Protein AF-A0A2V9ATS7-F1 (afdb_monomer)

Structure (mmCIF, N/CA/C/O backbone):
data_AF-A0A2V9ATS7-F1
#
_entry.id   AF-A0A2V9ATS7-F1
#
loop_
_atom_site.group_PDB
_atom_site.id
_atom_site.type_symbol
_atom_site.label_atom_id
_atom_site.label_alt_id
_atom_site.label_comp_id
_atom_site.label_asym_id
_atom_site.label_entity_id
_atom_site.label_seq_id
_atom_site.pdbx_PDB_ins_code
_atom_site.Cartn_x
_atom_site.Cartn_y
_atom_site.Cartn_z
_atom_site.occupancy
_atom_site.B_iso_or_equiv
_atom_site.auth_seq_id
_atom_site.auth_comp_id
_atom_site.auth_asym_id
_atom_site.auth_atom_id
_atom_site.pdbx_PDB_model_num
ATOM 1 N N . MET A 1 1 ? -33.333 -38.408 -27.031 1.00 39.78 1 MET A N 1
ATOM 2 C CA . MET A 1 1 ? -33.292 -37.746 -25.710 1.00 39.78 1 MET A CA 1
ATOM 3 C C . MET A 1 1 ? -31.943 -37.050 -25.606 1.00 39.78 1 MET A C 1
ATOM 5 O O . MET A 1 1 ? -30.939 -37.733 -25.467 1.00 39.78 1 MET A O 1
ATOM 9 N N . LEU A 1 2 ? -31.897 -35.735 -25.824 1.00 35.06 2 LEU A N 1
ATOM 10 C CA . LEU A 1 2 ? -30.667 -34.941 -25.775 1.00 35.06 2 LEU A CA 1
ATOM 11 C C . LEU A 1 2 ? -30.682 -34.182 -24.443 1.00 35.06 2 LEU A C 1
ATOM 13 O O . LEU A 1 2 ? -31.561 -33.350 -24.231 1.00 35.06 2 LEU A O 1
ATOM 17 N N . VAL A 1 3 ? -29.779 -34.517 -23.523 1.00 39.94 3 VAL A N 1
ATOM 18 C CA . VAL A 1 3 ? -29.650 -33.812 -22.241 1.00 39.94 3 VAL A CA 1
ATOM 19 C C . VAL A 1 3 ? -28.681 -32.653 -22.458 1.00 39.94 3 VAL A C 1
ATOM 21 O O . VAL A 1 3 ? -27.477 -32.865 -22.577 1.00 39.94 3 VAL A O 1
ATOM 24 N N . LEU A 1 4 ? -29.208 -31.429 -22.553 1.00 41.25 4 LEU A N 1
ATOM 25 C CA . LEU A 1 4 ? -28.400 -30.211 -22.483 1.00 41.25 4 LEU A CA 1
ATOM 26 C C . LEU A 1 4 ? -27.912 -30.035 -21.036 1.00 41.25 4 LEU A C 1
ATOM 28 O O . LEU A 1 4 ? -28.691 -29.682 -20.152 1.00 41.25 4 LEU A O 1
ATOM 32 N N . MET A 1 5 ? -26.621 -30.267 -20.795 1.00 44.81 5 MET A N 1
ATOM 33 C CA . MET A 1 5 ? -25.942 -29.794 -19.588 1.00 44.81 5 MET A CA 1
ATOM 34 C C . MET A 1 5 ? -25.751 -28.279 -19.701 1.00 44.81 5 MET A C 1
ATOM 36 O O . MET A 1 5 ? -24.901 -27.798 -20.448 1.00 44.81 5 MET A O 1
ATOM 40 N N . VAL A 1 6 ? -26.558 -27.522 -18.960 1.00 45.62 6 VAL A N 1
ATOM 41 C CA . VAL A 1 6 ? -26.349 -26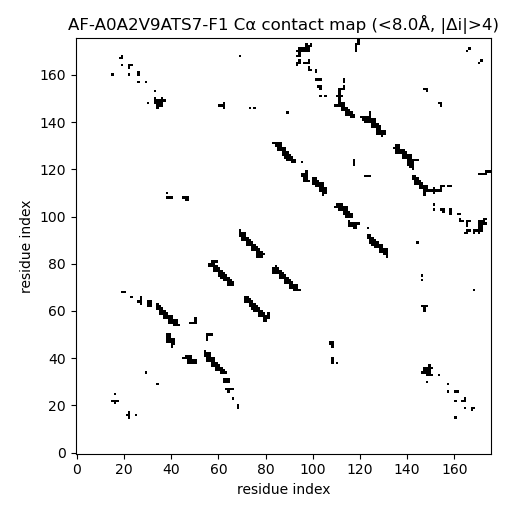.088 -18.751 1.00 45.62 6 VAL A CA 1
ATOM 42 C C . VAL A 1 6 ? -25.192 -25.931 -17.767 1.00 45.62 6 VAL A C 1
ATOM 44 O O . VAL A 1 6 ? -25.351 -26.140 -16.566 1.00 45.62 6 VAL A O 1
ATOM 47 N N . ILE A 1 7 ? -24.010 -25.595 -18.281 1.00 51.16 7 ILE A N 1
ATOM 48 C CA . ILE A 1 7 ? -22.869 -25.184 -17.461 1.00 51.16 7 ILE A CA 1
ATOM 49 C C . ILE A 1 7 ? -23.173 -23.766 -16.973 1.00 51.16 7 ILE A C 1
ATOM 51 O O . ILE A 1 7 ? -23.059 -22.797 -17.722 1.00 51.16 7 ILE A O 1
ATOM 55 N N . VAL A 1 8 ? -23.615 -23.650 -15.722 1.00 45.06 8 VAL A N 1
ATOM 56 C CA . VAL A 1 8 ? -23.740 -22.359 -15.044 1.00 45.06 8 VAL A CA 1
ATOM 57 C C . VAL A 1 8 ? -22.331 -21.916 -14.668 1.00 45.06 8 VAL A C 1
ATOM 59 O O . VAL A 1 8 ? -21.743 -22.408 -13.707 1.00 45.06 8 VAL A O 1
ATOM 62 N N . SER A 1 9 ? -21.771 -21.006 -15.457 1.00 44.47 9 SER A N 1
ATOM 63 C CA . SER A 1 9 ? -20.515 -20.330 -15.151 1.00 44.47 9 SER A CA 1
ATOM 64 C C . SER A 1 9 ? -20.721 -19.448 -13.921 1.00 44.47 9 SER A C 1
ATOM 66 O O . SER A 1 9 ? -21.182 -18.313 -14.030 1.00 44.47 9 SER A O 1
ATOM 68 N N . VAL A 1 10 ? -20.413 -19.968 -12.733 1.00 45.00 10 VAL A N 1
ATOM 69 C CA . VAL A 1 10 ? -20.364 -19.157 -11.515 1.00 45.00 10 VAL A CA 1
ATOM 70 C C . VAL A 1 10 ? -19.133 -18.266 -11.632 1.00 45.00 10 VAL A C 1
ATOM 72 O O . VAL A 1 10 ? -18.013 -18.677 -11.339 1.00 45.00 10 VAL A O 1
ATOM 75 N N . THR A 1 11 ? -19.320 -17.037 -12.109 1.00 46.41 11 THR A N 1
ATOM 76 C CA . THR A 1 11 ? -18.329 -15.981 -11.917 1.00 46.41 11 THR A CA 1
ATOM 77 C C . THR A 1 11 ? -18.195 -15.783 -10.415 1.00 46.41 11 THR A C 1
ATOM 79 O O . THR A 1 11 ? -19.096 -15.230 -9.783 1.00 46.41 11 THR A O 1
ATOM 82 N N . ALA A 1 12 ? -17.107 -16.290 -9.835 1.00 44.41 12 ALA A N 1
ATOM 83 C CA . ALA A 1 12 ? -16.746 -16.053 -8.449 1.00 44.41 12 ALA A CA 1
ATOM 84 C C . ALA A 1 12 ? -16.483 -14.551 -8.266 1.00 44.41 12 ALA A C 1
ATOM 86 O O . ALA A 1 12 ? -15.357 -14.068 -8.374 1.00 44.41 12 ALA A O 1
ATOM 87 N N . TYR A 1 13 ? -17.546 -13.790 -8.016 1.00 46.56 13 TYR A N 1
ATOM 88 C CA . TYR A 1 13 ? -17.429 -12.522 -7.325 1.00 46.56 13 TYR A CA 1
ATOM 89 C C . TYR A 1 13 ? -16.834 -12.869 -5.969 1.00 46.56 13 TYR A C 1
ATOM 91 O O . TYR A 1 13 ? -17.518 -13.456 -5.136 1.00 46.56 13 TYR A O 1
ATOM 99 N N . ALA A 1 14 ? -15.541 -12.592 -5.784 1.00 54.66 14 ALA A N 1
ATOM 100 C CA . ALA A 1 14 ? -14.900 -12.690 -4.484 1.00 54.66 14 ALA A CA 1
ATOM 101 C C . ALA A 1 14 ? -15.748 -11.874 -3.499 1.00 54.66 14 ALA A C 1
ATOM 103 O O . ALA A 1 14 ? -15.778 -10.642 -3.561 1.00 54.66 14 ALA A O 1
ATOM 104 N N . GLN A 1 15 ? -16.524 -12.585 -2.686 1.00 55.12 15 GLN A N 1
ATOM 105 C CA . GLN A 1 15 ? -17.441 -12.024 -1.711 1.00 55.12 15 GLN A CA 1
ATOM 106 C C . GLN A 1 15 ? -16.598 -11.182 -0.754 1.00 55.12 15 GLN A C 1
ATOM 108 O O . GLN A 1 15 ? -15.541 -11.635 -0.313 1.00 55.12 15 GLN A O 1
ATOM 113 N N . GLN A 1 16 ? -17.000 -9.932 -0.502 1.00 56.50 16 GLN A N 1
ATOM 114 C CA . GLN A 1 16 ? -16.257 -9.093 0.437 1.00 56.50 16 GLN A CA 1
ATOM 115 C C . GLN A 1 16 ? -16.176 -9.823 1.791 1.00 56.50 16 GLN A C 1
ATOM 117 O O . GLN A 1 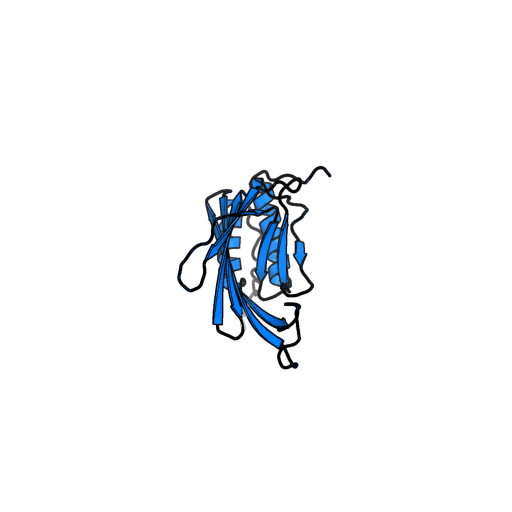16 ? -17.205 -10.321 2.255 1.00 56.50 16 GLN A O 1
ATOM 122 N N . PRO A 1 17 ? -14.980 -9.926 2.395 1.00 65.31 17 PRO A N 1
ATOM 123 C CA . PRO A 1 17 ? -14.780 -10.661 3.638 1.00 65.31 17 PRO A CA 1
ATOM 124 C C . PRO A 1 17 ? -15.656 -10.088 4.760 1.00 65.31 17 PRO A C 1
ATOM 126 O O . PRO A 1 17 ? -15.833 -8.874 4.852 1.00 65.31 17 PRO A O 1
ATOM 129 N N . ALA A 1 18 ? -16.249 -10.956 5.585 1.00 76.12 18 ALA A N 1
ATOM 130 C CA . ALA A 1 18 ? -17.242 -10.553 6.587 1.00 76.12 18 ALA A CA 1
ATOM 131 C C . ALA A 1 18 ? -16.612 -10.118 7.925 1.00 76.12 18 ALA A C 1
ATOM 133 O O . ALA A 1 18 ? -17.208 -9.318 8.645 1.00 76.12 18 ALA A O 1
ATOM 134 N N . GLY A 1 19 ? -15.410 -10.614 8.249 1.00 92.38 19 GLY A N 1
ATOM 135 C CA . GLY A 1 19 ? -14.682 -10.312 9.486 1.00 92.38 19 GLY A CA 1
ATOM 136 C C . GLY A 1 19 ? -13.289 -9.718 9.259 1.00 92.38 19 GLY A C 1
ATOM 137 O O . GLY A 1 19 ? -12.788 -9.668 8.134 1.00 92.38 19 GLY A O 1
ATOM 138 N N . LEU A 1 20 ? -12.654 -9.256 10.345 1.00 95.62 20 LEU A N 1
ATOM 139 C CA . LEU A 1 20 ? -11.311 -8.667 10.287 1.00 95.62 20 LEU A CA 1
ATOM 140 C C . LEU A 1 20 ? -10.292 -9.683 9.767 1.00 95.62 20 LEU A C 1
ATOM 142 O O . LEU A 1 20 ? -9.568 -9.377 8.831 1.00 95.62 20 LEU A O 1
ATOM 146 N N . GLU A 1 21 ? -10.273 -10.888 10.332 1.00 96.31 21 GLU A N 1
ATOM 147 C CA . GLU A 1 21 ? -9.330 -11.944 9.951 1.00 96.31 21 GLU A CA 1
ATOM 148 C C . GLU A 1 21 ? -9.434 -12.299 8.462 1.00 96.31 21 GLU A C 1
ATOM 150 O O . GLU A 1 21 ? -8.440 -12.201 7.746 1.00 96.31 21 GLU A O 1
ATOM 155 N N . ASP A 1 22 ? -10.646 -12.571 7.966 1.00 95.94 22 ASP A N 1
ATOM 156 C CA . ASP A 1 22 ? -10.887 -12.829 6.540 1.00 95.94 22 ASP A CA 1
ATOM 157 C C . ASP A 1 22 ? -10.422 -11.661 5.658 1.00 95.94 22 ASP A C 1
ATOM 159 O O . ASP A 1 22 ? -9.873 -11.866 4.574 1.00 95.94 22 ASP A O 1
ATOM 163 N N . THR A 1 23 ? -10.627 -10.420 6.120 1.00 96.81 23 THR A N 1
ATOM 164 C CA . THR A 1 23 ? -10.197 -9.217 5.394 1.00 96.81 23 THR A CA 1
ATOM 165 C C . THR A 1 23 ? -8.681 -9.143 5.306 1.00 96.81 23 THR A C 1
ATOM 167 O O . THR A 1 23 ? -8.147 -8.879 4.231 1.00 96.81 23 THR A O 1
ATOM 170 N N . LEU A 1 24 ? -7.979 -9.413 6.404 1.00 97.94 24 LEU A N 1
ATOM 171 C CA . LEU A 1 24 ? -6.521 -9.378 6.464 1.00 97.94 24 LEU A CA 1
ATOM 172 C C . LEU A 1 24 ? -5.883 -10.503 5.642 1.00 97.94 24 LEU A C 1
ATOM 174 O O . LEU A 1 24 ? -4.941 -10.245 4.894 1.00 97.94 24 LEU A O 1
ATOM 178 N N . VAL A 1 25 ? -6.434 -11.720 5.706 1.00 97.94 25 VAL A N 1
ATOM 179 C CA . VAL A 1 25 ? -6.000 -12.850 4.868 1.00 97.94 25 VAL A CA 1
ATOM 180 C C . VAL A 1 25 ? -6.207 -12.531 3.389 1.00 97.94 25 VAL A C 1
ATOM 182 O O . VAL A 1 25 ? -5.311 -12.752 2.572 1.00 97.94 25 VAL A O 1
ATOM 185 N N . TRP A 1 26 ? -7.363 -11.961 3.033 1.00 97.94 26 TRP A N 1
ATOM 186 C CA . TRP A 1 26 ? -7.611 -11.511 1.668 1.00 97.94 26 TRP A CA 1
ATOM 187 C C . TRP A 1 26 ? -6.605 -10.439 1.239 1.00 97.94 26 TRP A C 1
ATOM 189 O O . TRP A 1 26 ? -6.032 -10.559 0.163 1.00 97.94 26 TRP A O 1
ATOM 199 N N . MET A 1 27 ? -6.348 -9.426 2.074 1.00 98.19 27 MET A N 1
ATOM 200 C CA . MET A 1 27 ? -5.400 -8.346 1.773 1.00 98.19 27 MET A CA 1
ATOM 201 C C . MET A 1 27 ? -3.978 -8.874 1.558 1.00 98.19 27 MET A C 1
ATOM 203 O O . MET A 1 27 ? -3.328 -8.460 0.601 1.00 98.19 27 MET A O 1
ATOM 207 N N . HIS A 1 28 ? -3.517 -9.802 2.400 1.00 98.50 28 HIS A N 1
ATOM 208 C CA . HIS A 1 28 ? -2.213 -10.450 2.262 1.00 98.50 28 HIS A CA 1
ATOM 209 C C . HIS A 1 28 ? -2.067 -11.146 0.902 1.00 98.50 28 HIS A C 1
ATOM 211 O O . HIS A 1 28 ? -1.178 -10.802 0.122 1.00 98.50 28 HIS A O 1
ATOM 217 N N . ASN A 1 29 ? -2.986 -12.065 0.587 1.00 98.38 29 ASN A N 1
ATOM 218 C CA . ASN A 1 29 ? -2.958 -12.821 -0.669 1.00 98.38 29 ASN A CA 1
ATOM 219 C C . ASN A 1 29 ? -3.129 -11.900 -1.884 1.00 98.38 29 ASN A C 1
ATOM 221 O O . ASN A 1 29 ? -2.428 -12.024 -2.882 1.00 98.38 29 ASN A O 1
ATOM 225 N N . PHE A 1 30 ? -4.028 -10.920 -1.785 1.00 98.25 30 PHE A N 1
ATOM 226 C CA . PHE A 1 30 ? -4.292 -9.987 -2.871 1.00 98.25 30 PHE A CA 1
ATOM 227 C C . PHE A 1 30 ? -3.066 -9.133 -3.210 1.00 98.25 30 PHE A C 1
ATOM 229 O O . PHE A 1 30 ? -2.781 -8.923 -4.388 1.00 98.25 30 PHE A O 1
ATOM 236 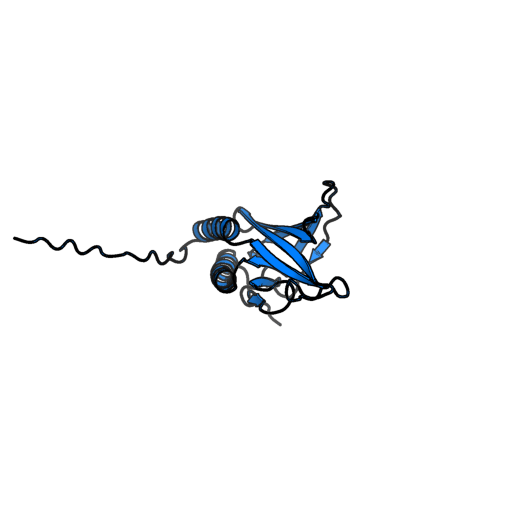N N . VAL A 1 31 ? -2.335 -8.649 -2.201 1.00 98.31 31 VAL A N 1
ATOM 237 C CA . VAL A 1 31 ? -1.088 -7.901 -2.417 1.00 98.31 31 VAL A CA 1
ATOM 238 C C . VAL A 1 31 ? 0.014 -8.823 -2.935 1.00 98.31 31 VAL A C 1
ATOM 240 O O . VAL A 1 31 ? 0.755 -8.405 -3.814 1.00 98.31 31 VAL A O 1
ATOM 243 N N . ALA A 1 32 ? 0.099 -10.074 -2.479 1.00 98.06 32 ALA A N 1
ATOM 244 C CA . ALA A 1 32 ? 1.063 -11.029 -3.029 1.00 98.06 32 ALA A CA 1
ATOM 245 C C . ALA A 1 32 ? 0.871 -11.248 -4.544 1.00 98.06 32 ALA A C 1
ATOM 247 O O . ALA A 1 32 ? 1.851 -11.295 -5.286 1.00 98.06 32 ALA A O 1
ATOM 248 N N . ASP A 1 33 ? -0.381 -11.305 -5.005 1.00 98.00 33 ASP A N 1
ATOM 249 C CA . ASP A 1 33 ? -0.709 -11.546 -6.414 1.00 98.00 33 ASP A CA 1
ATOM 250 C C . ASP A 1 33 ? -0.651 -10.283 -7.293 1.00 98.00 33 ASP A C 1
ATOM 252 O O . ASP A 1 33 ? -0.401 -10.377 -8.494 1.00 98.00 33 ASP A O 1
ATOM 256 N N . ASN A 1 34 ? -0.930 -9.101 -6.727 1.00 97.62 34 ASN A N 1
ATOM 257 C CA . ASN A 1 34 ? -1.178 -7.874 -7.506 1.00 97.62 34 ASN A CA 1
ATOM 258 C C . ASN A 1 34 ? -0.291 -6.684 -7.102 1.00 97.62 34 ASN A C 1
ATOM 260 O O . ASN A 1 34 ? -0.351 -5.629 -7.730 1.00 97.62 34 ASN A O 1
ATOM 264 N N . GLY A 1 35 ? 0.517 -6.816 -6.051 1.00 96.62 35 GLY A N 1
ATOM 265 C CA . GLY A 1 35 ? 1.343 -5.757 -5.471 1.00 96.62 35 GLY A CA 1
ATOM 266 C C . GLY A 1 35 ? 2.648 -5.524 -6.224 1.00 96.62 35 GLY A C 1
ATOM 267 O O . GLY A 1 35 ? 3.698 -5.417 -5.604 1.00 96.62 35 GLY A O 1
ATOM 268 N N . SER A 1 36 ? 2.633 -5.494 -7.556 1.00 95.06 36 SER A N 1
ATOM 269 C CA . SER A 1 36 ? 3.837 -5.207 -8.338 1.00 95.06 36 SER A CA 1
ATOM 270 C C . SER A 1 36 ? 3.524 -4.379 -9.568 1.00 95.06 36 SER A C 1
ATOM 272 O O . SER A 1 36 ? 2.596 -4.694 -10.301 1.00 95.06 36 SER A O 1
ATOM 274 N N . GLN A 1 37 ? 4.323 -3.349 -9.827 1.00 92.12 37 GLN A N 1
ATOM 275 C CA . GLN A 1 37 ? 4.160 -2.493 -11.000 1.00 92.12 37 GLN A CA 1
ATOM 276 C C . GLN A 1 37 ? 5.482 -2.247 -11.715 1.00 92.12 37 GLN A C 1
ATOM 278 O O . GLN A 1 37 ? 6.554 -2.268 -11.107 1.00 92.12 37 GLN A O 1
ATOM 283 N N . PHE A 1 38 ? 5.385 -1.954 -13.010 1.00 91.06 38 PHE A N 1
ATOM 284 C CA . PHE A 1 38 ? 6.507 -1.538 -13.837 1.00 91.06 38 PHE A CA 1
ATOM 285 C C . PHE A 1 38 ? 6.182 -0.189 -14.476 1.00 91.06 38 PHE A C 1
ATOM 287 O O . PHE A 1 38 ? 5.247 -0.084 -15.270 1.00 91.06 38 PHE A O 1
ATOM 294 N N . THR A 1 39 ? 6.938 0.843 -14.116 1.00 89.19 39 THR A N 1
ATOM 295 C CA . THR A 1 39 ? 6.713 2.225 -14.555 1.00 89.19 39 THR A CA 1
ATOM 296 C C . THR A 1 39 ? 7.992 2.814 -15.146 1.00 89.19 39 THR A C 1
ATOM 298 O O . THR A 1 39 ? 9.072 2.227 -15.062 1.00 89.19 39 THR A O 1
ATOM 301 N N . GLY A 1 40 ? 7.884 3.961 -15.817 1.00 90.31 40 GLY A N 1
ATOM 302 C CA . GLY A 1 40 ? 9.049 4.739 -16.232 1.00 90.31 40 GLY A CA 1
ATOM 303 C C . GLY A 1 40 ? 9.302 5.884 -15.261 1.00 90.31 40 GLY A C 1
ATOM 304 O O . GLY A 1 40 ? 8.368 6.605 -14.913 1.00 90.31 40 GLY A O 1
ATOM 305 N N . GLN A 1 41 ? 10.557 6.084 -14.862 1.00 89.88 41 GLN A N 1
ATOM 306 C CA . GLN A 1 41 ? 10.982 7.191 -14.007 1.00 89.88 41 GLN A CA 1
ATOM 307 C C . GLN A 1 41 ? 12.047 8.041 -14.708 1.00 89.88 41 GLN A C 1
ATOM 309 O O . GLN A 1 41 ? 13.048 7.530 -15.210 1.00 89.88 41 GLN A O 1
ATOM 314 N N . ARG A 1 42 ? 11.853 9.362 -14.726 1.00 88.69 42 ARG A N 1
ATOM 315 C CA . ARG A 1 42 ? 12.839 10.313 -15.238 1.00 88.69 42 ARG A CA 1
ATOM 316 C C . ARG A 1 42 ? 14.025 10.398 -14.291 1.00 88.69 42 ARG A C 1
ATOM 318 O O . ARG A 1 42 ? 13.854 10.564 -13.083 1.00 88.69 42 ARG A O 1
ATOM 325 N N . ASN A 1 43 ? 15.230 10.367 -14.845 1.00 83.12 43 ASN A N 1
ATOM 326 C CA . ASN A 1 43 ? 16.456 10.509 -14.059 1.00 83.12 43 ASN A CA 1
ATOM 327 C C . ASN A 1 43 ? 16.675 11.939 -13.512 1.00 83.12 43 ASN A C 1
ATOM 329 O O . ASN A 1 43 ? 17.408 12.107 -12.541 1.00 83.12 43 ASN A O 1
ATOM 333 N N . THR A 1 44 ? 16.031 12.960 -14.092 1.00 82.06 44 THR A N 1
ATOM 334 C CA . THR A 1 44 ? 16.236 14.375 -13.733 1.00 82.06 44 THR A CA 1
ATOM 335 C C . THR A 1 44 ? 15.477 14.818 -12.487 1.00 82.06 44 THR A C 1
ATOM 337 O O . THR A 1 44 ? 16.016 15.556 -11.669 1.00 82.06 44 THR A O 1
ATOM 340 N N . ASP A 1 45 ? 14.216 14.410 -12.355 1.00 81.56 45 ASP A N 1
ATOM 341 C CA . ASP A 1 45 ? 13.290 14.908 -11.328 1.00 81.56 45 ASP A CA 1
ATOM 342 C C . ASP A 1 45 ? 12.535 13.783 -10.609 1.00 81.56 45 ASP A C 1
ATOM 344 O O . ASP A 1 45 ? 11.666 14.056 -9.785 1.00 81.56 45 ASP A O 1
ATOM 348 N N . LYS A 1 46 ? 12.853 12.516 -10.918 1.00 83.06 46 LYS A N 1
ATOM 349 C CA . LYS A 1 46 ? 12.144 11.324 -10.426 1.00 83.06 46 LYS A CA 1
ATOM 350 C C . LYS A 1 46 ? 10.642 11.309 -10.762 1.00 83.06 46 LYS A C 1
ATOM 352 O O . LYS A 1 46 ? 9.907 10.497 -10.205 1.00 83.06 46 LYS A O 1
ATOM 357 N N . GLY A 1 47 ? 10.177 12.170 -11.671 1.00 83.06 47 GLY A N 1
ATOM 358 C CA . GLY A 1 47 ? 8.803 12.149 -12.171 1.00 83.06 47 GLY A CA 1
ATOM 359 C C . GLY A 1 47 ? 8.577 10.964 -13.106 1.00 83.06 47 GLY A C 1
ATOM 360 O O . GLY A 1 47 ? 9.539 10.380 -13.605 1.00 83.06 47 GLY A O 1
ATOM 361 N N . ALA A 1 48 ? 7.324 10.597 -13.382 1.00 85.06 48 ALA A N 1
ATOM 362 C CA . ALA A 1 48 ? 7.092 9.492 -14.309 1.00 85.06 48 ALA A CA 1
ATOM 363 C C . ALA A 1 48 ? 7.357 9.891 -15.765 1.00 85.06 48 ALA A C 1
ATOM 365 O O . ALA A 1 48 ? 7.317 11.063 -16.155 1.00 85.06 48 ALA A O 1
ATOM 366 N N . CYS A 1 49 ? 7.626 8.894 -16.592 1.00 87.56 49 CYS A N 1
ATOM 367 C CA . CYS A 1 49 ? 7.806 9.044 -18.026 1.00 87.56 49 CYS A CA 1
ATOM 368 C C . CYS A 1 49 ? 7.337 7.799 -18.759 1.00 87.56 49 CYS A C 1
ATOM 370 O O . CYS A 1 49 ? 7.229 6.708 -18.202 1.00 87.56 49 CYS A O 1
ATOM 372 N N . LYS A 1 50 ? 7.093 7.966 -20.057 1.00 89.12 50 LYS A N 1
ATOM 373 C CA . LYS A 1 50 ? 6.789 6.846 -20.933 1.00 89.12 50 LYS A CA 1
ATOM 374 C C . LYS A 1 50 ? 8.072 6.066 -21.216 1.00 89.12 50 LYS A C 1
ATOM 376 O O . LYS A 1 50 ? 9.029 6.614 -21.753 1.00 89.12 50 LYS A O 1
ATOM 381 N N . LEU A 1 51 ? 8.073 4.774 -20.905 1.00 87.12 51 LEU A N 1
ATOM 382 C CA . LEU A 1 51 ? 9.194 3.894 -21.232 1.00 87.12 51 LEU A CA 1
ATOM 383 C C . LEU A 1 51 ? 9.551 3.974 -22.724 1.00 87.12 51 LEU A C 1
ATOM 385 O O . LEU A 1 51 ? 8.673 4.037 -23.588 1.00 87.12 51 LEU A O 1
ATOM 389 N N . GLY A 1 52 ? 10.852 3.988 -23.013 1.00 86.94 52 GLY A N 1
AT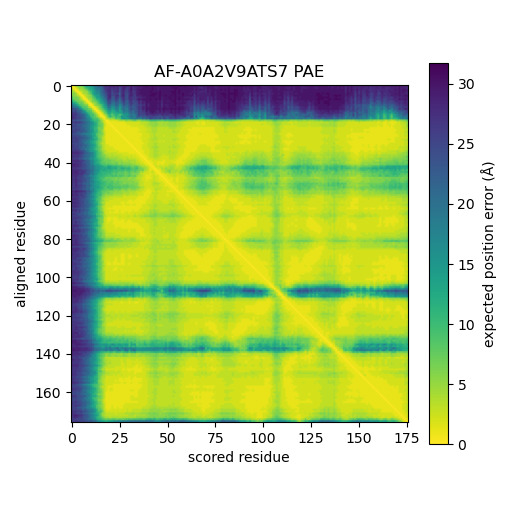OM 390 C CA . GLY A 1 52 ? 11.388 4.153 -24.366 1.00 86.94 52 GLY A CA 1
ATOM 391 C C . GLY A 1 52 ? 11.584 5.608 -24.814 1.00 86.94 52 GLY A C 1
ATOM 392 O O . GLY A 1 52 ? 12.136 5.823 -25.891 1.00 86.94 52 GLY A O 1
ATOM 393 N N . THR A 1 53 ? 11.187 6.613 -24.021 1.00 89.94 53 THR A N 1
ATOM 394 C CA . THR A 1 53 ? 11.569 8.015 -24.280 1.00 89.94 53 THR A CA 1
ATOM 395 C C . THR A 1 53 ? 12.952 8.339 -23.696 1.00 89.94 53 THR A C 1
ATOM 397 O O . THR A 1 53 ? 13.355 7.704 -22.718 1.00 89.94 53 THR A O 1
ATOM 400 N N . PRO A 1 54 ? 13.677 9.347 -24.223 1.00 91.38 54 PRO A N 1
ATOM 401 C CA . PRO A 1 54 ? 14.948 9.788 -23.645 1.00 91.38 54 PRO A CA 1
ATOM 402 C C . PRO A 1 54 ? 14.834 10.090 -22.145 1.00 91.38 54 PRO A C 1
ATOM 404 O O . PRO A 1 54 ? 13.806 10.595 -21.694 1.00 91.38 54 PRO A O 1
ATOM 407 N N . ASN A 1 55 ? 15.897 9.803 -21.386 1.00 88.94 55 ASN A N 1
ATOM 408 C CA . ASN A 1 55 ? 15.989 10.038 -19.936 1.00 88.94 55 ASN A CA 1
ATOM 409 C C . ASN A 1 55 ? 14.953 9.289 -19.075 1.00 88.94 55 ASN A C 1
ATOM 411 O O . ASN A 1 55 ? 14.764 9.644 -17.911 1.00 88.94 55 ASN A O 1
ATOM 415 N N . CYS A 1 56 ? 14.296 8.263 -19.628 1.00 90.94 56 CYS A N 1
ATOM 416 C CA . CYS A 1 56 ? 13.331 7.436 -18.916 1.00 90.94 56 CYS A CA 1
ATOM 417 C C . CYS A 1 56 ? 13.925 6.076 -18.548 1.00 90.94 56 CYS A C 1
ATOM 419 O O . CYS A 1 56 ? 14.194 5.252 -19.423 1.00 90.94 56 CYS A O 1
ATOM 421 N N . GLU A 1 57 ? 14.115 5.838 -17.255 1.00 91.56 57 GLU A N 1
ATOM 422 C CA . GLU A 1 57 ? 14.624 4.576 -16.727 1.00 91.56 57 GLU A CA 1
ATOM 423 C C . GLU A 1 57 ? 13.468 3.674 -16.278 1.00 91.56 57 GLU A C 1
ATOM 425 O O . GLU A 1 57 ? 12.477 4.171 -15.733 1.00 91.56 57 GLU A O 1
ATOM 430 N N . PRO A 1 58 ? 13.564 2.349 -16.482 1.00 92.44 58 PRO A N 1
ATOM 431 C CA . PRO A 1 58 ? 12.564 1.435 -15.963 1.00 92.44 58 PRO A CA 1
ATOM 432 C C . PRO A 1 58 ? 12.632 1.375 -14.440 1.00 92.44 58 PRO A C 1
ATOM 434 O O . PRO A 1 58 ? 13.706 1.200 -13.863 1.00 92.44 58 PRO A O 1
ATOM 437 N N . ARG A 1 59 ? 11.473 1.484 -13.798 1.00 92.69 59 ARG A N 1
ATOM 438 C CA . ARG A 1 59 ? 11.274 1.303 -12.365 1.00 92.69 59 ARG A CA 1
ATOM 439 C C . ARG A 1 59 ? 10.390 0.084 -12.147 1.00 92.69 59 ARG A C 1
ATOM 441 O O . ARG A 1 59 ? 9.340 -0.045 -12.771 1.00 92.69 59 ARG A O 1
ATOM 448 N N . HIS A 1 60 ? 10.814 -0.797 -11.255 1.00 93.88 60 HIS A N 1
ATOM 449 C CA . HIS A 1 60 ? 10.025 -1.934 -10.802 1.00 93.88 60 HIS A CA 1
ATOM 450 C C . HIS A 1 60 ? 9.803 -1.802 -9.303 1.00 93.88 60 HIS A C 1
ATOM 452 O O . HIS A 1 60 ? 10.758 -1.678 -8.539 1.00 93.88 60 HIS A O 1
ATOM 458 N N . ASP A 1 61 ? 8.540 -1.798 -8.899 1.00 94.06 61 ASP A N 1
ATOM 459 C CA . ASP A 1 61 ? 8.146 -1.753 -7.500 1.00 94.06 61 ASP A CA 1
ATOM 460 C C . ASP A 1 61 ? 7.433 -3.053 -7.131 1.00 94.06 61 ASP A C 1
ATOM 462 O O . ASP A 1 61 ? 6.619 -3.578 -7.901 1.00 94.06 61 ASP A O 1
ATOM 466 N N . VAL A 1 62 ? 7.719 -3.554 -5.932 1.00 96.38 62 VAL A N 1
ATOM 467 C CA . VAL A 1 62 ? 7.040 -4.712 -5.345 1.00 96.38 62 VAL A CA 1
ATOM 468 C C . VAL A 1 62 ? 6.635 -4.367 -3.923 1.00 96.38 62 VAL A C 1
ATOM 470 O O . VAL A 1 62 ? 7.469 -3.957 -3.116 1.00 96.38 62 VAL A O 1
ATOM 473 N N . THR A 1 63 ? 5.360 -4.544 -3.606 1.00 96.88 63 THR A N 1
ATOM 474 C CA . THR A 1 63 ? 4.800 -4.368 -2.275 1.00 96.88 63 THR A CA 1
ATOM 475 C C . THR A 1 63 ? 4.372 -5.708 -1.691 1.00 96.88 63 THR A C 1
ATOM 477 O O . THR A 1 63 ? 3.797 -6.545 -2.378 1.00 96.88 63 THR A O 1
ATOM 480 N N . THR A 1 64 ? 4.604 -5.893 -0.394 1.00 98.44 64 THR A N 1
ATOM 481 C CA . THR A 1 64 ? 3.982 -6.955 0.400 1.00 98.44 64 THR A CA 1
ATOM 482 C C . THR A 1 64 ? 3.187 -6.362 1.553 1.00 98.44 64 THR A C 1
ATOM 484 O O . THR A 1 64 ? 3.490 -5.269 2.037 1.00 98.44 64 THR A O 1
ATOM 487 N N . PHE A 1 65 ? 2.169 -7.094 1.998 1.00 98.56 65 PHE A N 1
ATOM 488 C CA . PHE A 1 65 ? 1.350 -6.744 3.151 1.00 98.56 65 PHE A CA 1
ATOM 489 C C . PHE A 1 65 ? 1.284 -7.938 4.098 1.00 98.56 65 PHE A C 1
ATOM 491 O O . PHE A 1 65 ? 0.929 -9.041 3.690 1.00 98.56 65 PHE A O 1
ATOM 498 N N . ASP A 1 66 ? 1.619 -7.711 5.360 1.00 98.44 66 ASP A N 1
ATOM 499 C CA . ASP A 1 66 ? 1.503 -8.693 6.433 1.00 98.44 66 ASP A CA 1
ATOM 500 C C . ASP A 1 66 ? 0.832 -8.031 7.639 1.00 98.44 66 ASP A C 1
ATOM 502 O O . ASP A 1 66 ? 0.982 -6.828 7.871 1.00 98.44 66 ASP A O 1
ATOM 506 N N . SER A 1 67 ? 0.075 -8.800 8.410 1.00 97.81 67 SER A N 1
ATOM 507 C CA . SER A 1 67 ? -0.636 -8.296 9.575 1.00 97.81 67 SER A CA 1
ATOM 508 C C . SER A 1 67 ? -0.889 -9.383 10.606 1.00 97.81 67 SER A C 1
ATOM 510 O O . SER A 1 67 ? -1.212 -10.517 10.265 1.00 97.81 67 SER A O 1
ATOM 512 N N . HIS A 1 68 ? -0.845 -8.991 11.875 1.00 95.94 68 HIS A N 1
ATOM 513 C CA . HIS A 1 68 ? -1.261 -9.817 12.998 1.00 95.94 68 HIS A CA 1
ATOM 514 C C . HIS A 1 68 ? -2.233 -9.016 13.867 1.00 95.94 68 HIS A C 1
ATOM 516 O O . HIS A 1 68 ? -1.845 -8.093 14.596 1.00 95.94 68 HIS A O 1
ATOM 522 N N . GLY A 1 69 ? -3.524 -9.335 13.749 1.00 96.69 69 GLY A N 1
ATOM 523 C CA . GLY A 1 69 ? -4.595 -8.487 14.268 1.00 96.69 69 GLY A CA 1
ATOM 524 C C . GLY A 1 69 ? -4.533 -7.088 13.645 1.00 96.69 69 GLY A C 1
ATOM 525 O O . GLY A 1 69 ? -4.395 -6.938 12.437 1.00 96.69 69 GLY A O 1
ATOM 526 N N . CYS A 1 70 ? -4.593 -6.045 14.471 1.00 98.31 70 CYS A N 1
ATOM 527 C CA . CYS A 1 70 ? -4.586 -4.658 13.995 1.00 98.31 70 CYS A CA 1
ATOM 528 C C . CYS A 1 70 ? -3.192 -4.053 13.787 1.00 98.31 70 CYS A C 1
ATOM 530 O O . CYS A 1 70 ? -3.091 -2.842 13.588 1.00 98.31 70 CYS A O 1
ATOM 532 N N . LEU A 1 71 ? -2.124 -4.846 13.880 1.00 98.56 71 LEU A N 1
ATOM 533 C CA . LEU A 1 71 ? -0.759 -4.414 13.583 1.00 98.56 71 LEU A CA 1
ATOM 534 C C . LEU A 1 71 ? -0.380 -4.912 12.194 1.00 98.56 71 LEU A C 1
ATOM 536 O O . LEU A 1 71 ? -0.521 -6.100 11.916 1.00 98.56 71 LEU A O 1
ATOM 540 N N . ALA A 1 72 ? 0.108 -4.013 11.347 1.00 98.50 72 ALA A N 1
ATOM 541 C CA . ALA A 1 72 ? 0.438 -4.314 9.964 1.00 98.50 72 ALA A CA 1
ATOM 542 C C . ALA A 1 72 ? 1.863 -3.876 9.619 1.00 98.50 72 ALA A C 1
ATOM 544 O O . ALA A 1 72 ? 2.410 -2.918 10.178 1.00 98.50 72 ALA A O 1
ATOM 545 N N . THR A 1 73 ? 2.456 -4.610 8.685 1.00 98.44 73 THR A N 1
ATOM 546 C CA . THR A 1 73 ? 3.731 -4.300 8.055 1.00 98.44 73 THR A CA 1
ATOM 547 C C . THR A 1 73 ? 3.543 -4.267 6.548 1.00 98.44 73 THR A C 1
ATOM 549 O O . THR A 1 73 ? 3.023 -5.212 5.958 1.00 98.44 73 THR A O 1
ATOM 552 N N . ILE A 1 74 ? 4.013 -3.194 5.924 1.00 98.31 74 ILE A N 1
ATOM 553 C CA . ILE A 1 74 ? 4.139 -3.101 4.472 1.00 98.31 74 ILE A CA 1
ATOM 554 C C . ILE A 1 74 ? 5.621 -3.067 4.150 1.00 98.31 74 ILE A C 1
ATOM 556 O O . ILE A 1 74 ? 6.359 -2.283 4.748 1.00 98.31 74 ILE A O 1
ATOM 560 N N . LYS A 1 75 ? 6.056 -3.891 3.201 1.00 97.50 75 LYS A N 1
ATOM 561 C CA . LYS A 1 75 ? 7.376 -3.736 2.585 1.00 97.50 75 LYS A CA 1
ATOM 562 C C . LYS A 1 75 ? 7.195 -3.274 1.160 1.00 97.50 75 LYS A C 1
ATOM 564 O O . LYS A 1 75 ? 6.346 -3.810 0.462 1.00 97.50 75 LYS A O 1
ATOM 569 N N . TRP A 1 76 ? 8.004 -2.321 0.738 1.00 95.75 76 TRP A N 1
ATOM 570 C CA . TRP A 1 76 ? 8.012 -1.804 -0.615 1.00 95.75 76 TRP A CA 1
ATOM 571 C C . TRP A 1 76 ? 9.443 -1.763 -1.137 1.00 95.75 76 TRP A C 1
ATOM 573 O O . TRP A 1 76 ? 10.247 -0.918 -0.743 1.00 95.75 76 TRP A O 1
ATOM 583 N N . SER A 1 77 ? 9.756 -2.729 -1.992 1.00 96.00 77 SER A N 1
ATOM 584 C CA . SER A 1 77 ? 11.047 -2.869 -2.653 1.00 96.00 77 SER A CA 1
ATOM 585 C C . SER A 1 77 ? 11.042 -2.117 -3.976 1.00 96.00 77 SER A C 1
ATOM 587 O O . SER A 1 77 ? 10.060 -2.168 -4.720 1.00 96.00 77 SER A O 1
ATOM 589 N N . VAL A 1 78 ? 12.148 -1.434 -4.261 1.00 93.62 78 VAL A N 1
ATOM 590 C CA . VAL A 1 78 ? 12.309 -0.584 -5.441 1.00 93.62 78 VAL A CA 1
ATOM 591 C C . VAL A 1 78 ? 13.534 -1.039 -6.218 1.00 93.62 78 VAL A C 1
ATOM 593 O O . VAL A 1 78 ? 14.634 -1.089 -5.674 1.00 93.62 78 VAL A O 1
ATOM 596 N N . ALA A 1 79 ? 13.365 -1.288 -7.511 1.00 94.75 79 ALA A N 1
ATOM 597 C CA . ALA A 1 79 ? 14.463 -1.444 -8.450 1.00 94.75 79 ALA A CA 1
ATOM 598 C C . ALA A 1 79 ? 14.395 -0.358 -9.531 1.00 94.75 79 ALA A C 1
ATOM 600 O O . ALA A 1 79 ? 13.339 -0.098 -10.108 1.00 94.75 79 ALA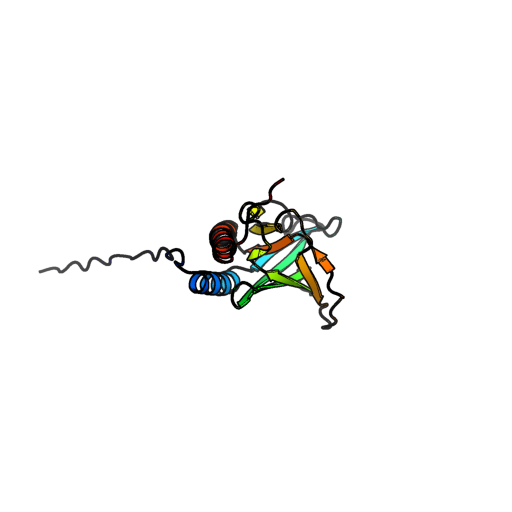 A O 1
ATOM 601 N N . LEU A 1 80 ? 15.534 0.268 -9.826 1.00 91.94 80 LEU A N 1
ATOM 602 C CA . LEU A 1 80 ? 15.690 1.268 -10.884 1.00 91.94 80 LEU A CA 1
ATOM 603 C C . LEU A 1 80 ? 16.714 0.775 -11.895 1.00 91.94 80 LEU A C 1
ATOM 605 O O . LEU A 1 80 ? 17.800 0.330 -11.528 1.00 91.94 80 LEU A O 1
ATOM 609 N N . ASN A 1 81 ? 16.360 0.837 -13.175 1.00 91.31 81 ASN A N 1
ATOM 610 C CA . ASN A 1 81 ? 17.168 0.321 -14.273 1.00 91.31 81 ASN A CA 1
ATOM 611 C C . ASN A 1 81 ? 17.688 -1.106 -13.999 1.00 91.31 81 ASN A C 1
ATOM 613 O O . ASN A 1 81 ? 18.875 -1.397 -14.152 1.00 91.31 81 ASN A O 1
ATOM 617 N N . TYR A 1 82 ? 16.786 -1.976 -13.525 1.00 88.75 82 TYR A N 1
ATOM 618 C CA . TYR A 1 82 ? 17.056 -3.373 -13.155 1.00 88.75 82 TYR A CA 1
ATOM 619 C C . TYR A 1 82 ? 18.067 -3.573 -12.013 1.00 88.75 82 TYR A C 1
ATOM 621 O O . TYR A 1 82 ? 18.571 -4.679 -11.821 1.00 88.75 82 TYR A O 1
ATOM 629 N N . LYS A 1 83 ? 18.368 -2.525 -11.242 1.00 94.31 83 LYS A N 1
ATOM 630 C CA . LYS A 1 83 ? 19.213 -2.596 -10.048 1.00 94.31 83 LYS A CA 1
ATOM 631 C C . LYS A 1 83 ? 18.369 -2.362 -8.808 1.00 94.31 83 LYS A C 1
ATOM 633 O O . LYS A 1 83 ? 17.628 -1.385 -8.753 1.00 94.31 83 LYS A O 1
ATOM 638 N N . ASP A 1 84 ? 18.510 -3.243 -7.823 1.00 94.94 84 ASP A N 1
ATOM 639 C CA . ASP A 1 84 ? 17.886 -3.062 -6.514 1.00 94.94 84 ASP A CA 1
ATOM 640 C C . ASP A 1 84 ? 18.398 -1.769 -5.864 1.00 94.94 84 ASP A C 1
ATOM 642 O O . ASP A 1 84 ? 19.604 -1.509 -5.821 1.00 94.94 84 ASP A O 1
ATOM 646 N N . VAL A 1 85 ? 17.463 -0.946 -5.401 1.00 94.00 85 VAL A N 1
ATOM 647 C CA . VAL A 1 85 ? 17.721 0.319 -4.705 1.00 94.00 85 VAL A CA 1
ATOM 648 C C . VAL A 1 85 ? 17.562 0.139 -3.203 1.00 94.00 85 VAL A C 1
ATOM 650 O O . VAL A 1 85 ? 18.222 0.840 -2.438 1.00 94.00 85 VAL A O 1
ATOM 653 N N . GLY A 1 86 ? 16.720 -0.801 -2.778 1.00 95.06 86 GLY A N 1
ATOM 654 C CA . GLY A 1 86 ? 16.407 -1.051 -1.382 1.00 95.06 86 GLY A CA 1
ATOM 655 C C . GLY A 1 86 ? 14.913 -1.204 -1.131 1.00 95.06 86 GLY A C 1
ATOM 656 O O . GLY A 1 86 ? 14.086 -1.271 -2.041 1.00 95.06 86 GLY A O 1
ATOM 657 N N . THR A 1 87 ? 14.568 -1.292 0.149 1.00 96.06 87 THR A N 1
ATOM 658 C CA . THR A 1 87 ? 13.209 -1.590 0.605 1.00 96.06 87 THR A CA 1
ATOM 659 C C . THR A 1 87 ? 12.782 -0.653 1.723 1.00 96.06 87 THR A C 1
ATOM 661 O O . THR A 1 87 ? 13.410 -0.610 2.782 1.00 96.06 87 THR A O 1
ATOM 664 N N . HIS A 1 88 ? 11.664 0.037 1.517 1.00 95.00 88 HIS A N 1
ATOM 665 C CA . HIS A 1 88 ? 10.931 0.731 2.568 1.00 95.00 88 HIS A CA 1
ATOM 666 C C . HIS A 1 88 ? 10.132 -0.292 3.379 1.00 95.00 88 HIS A C 1
ATOM 668 O O . HIS A 1 88 ? 9.498 -1.182 2.819 1.00 95.00 88 HIS A O 1
ATOM 674 N N . THR A 1 89 ? 10.162 -0.198 4.704 1.00 96.62 89 THR A N 1
ATOM 675 C CA . THR A 1 89 ? 9.328 -1.010 5.596 1.00 96.62 89 THR A CA 1
ATOM 676 C C . THR A 1 89 ? 8.519 -0.100 6.502 1.00 96.62 89 THR A C 1
ATOM 678 O O . THR A 1 89 ? 9.087 0.539 7.390 1.00 96.62 89 THR A O 1
ATOM 681 N N . TYR A 1 90 ? 7.203 -0.096 6.310 1.00 97.19 90 TYR A N 1
ATOM 682 C CA . TYR A 1 90 ? 6.241 0.610 7.147 1.00 97.19 90 TYR A CA 1
ATOM 683 C C . TYR A 1 90 ? 5.682 -0.332 8.205 1.00 97.19 90 TYR A C 1
ATOM 685 O O . TYR A 1 90 ? 5.242 -1.434 7.886 1.00 97.19 90 TYR A O 1
ATOM 693 N N . ARG A 1 91 ? 5.656 0.112 9.460 1.00 97.50 91 ARG A N 1
ATOM 694 C CA . ARG A 1 91 ? 4.997 -0.569 10.580 1.00 97.50 91 ARG A CA 1
ATOM 695 C C . ARG A 1 91 ? 4.021 0.382 11.246 1.00 97.50 91 ARG A C 1
ATOM 697 O O . ARG A 1 91 ? 4.381 1.514 11.562 1.00 97.50 91 ARG A O 1
ATOM 704 N N . PHE A 1 92 ? 2.792 -0.073 11.445 1.00 98.06 92 PHE A N 1
ATOM 705 C CA . PHE A 1 92 ? 1.701 0.768 11.930 1.00 98.06 92 PHE A CA 1
ATOM 706 C C . PHE A 1 92 ? 0.582 -0.083 12.532 1.00 98.06 92 PHE A C 1
ATOM 708 O O . PHE A 1 92 ? 0.542 -1.305 12.361 1.00 98.06 92 PHE A O 1
ATOM 715 N N . SER A 1 93 ? -0.347 0.573 13.226 1.00 98.50 93 SER A N 1
ATOM 716 C CA . SER A 1 93 ? -1.629 -0.034 13.560 1.00 98.50 93 SER A CA 1
ATOM 717 C C . SER A 1 93 ? -2.720 0.480 12.631 1.00 98.50 93 SER A C 1
ATOM 719 O O . SER A 1 93 ? -2.825 1.680 12.397 1.00 98.50 93 SER A O 1
ATOM 721 N N . LEU A 1 94 ? -3.582 -0.419 12.156 1.00 98.62 94 LEU A N 1
ATOM 722 C CA . LEU A 1 94 ? -4.757 -0.076 11.348 1.00 98.62 94 LEU A CA 1
ATOM 723 C C . LEU A 1 94 ? -5.696 0.904 12.062 1.00 98.62 94 LEU A C 1
ATOM 725 O O . LEU A 1 94 ? -6.358 1.700 11.409 1.00 98.62 94 LEU A O 1
ATOM 729 N N . LYS A 1 95 ? -5.727 0.877 13.398 1.00 98.19 95 LYS A N 1
ATOM 730 C CA . LYS A 1 95 ? -6.541 1.789 14.213 1.00 98.19 95 LYS A CA 1
ATOM 731 C C . LYS A 1 95 ? -6.059 3.246 14.171 1.00 98.19 95 LYS A C 1
ATOM 733 O O . LYS A 1 95 ? -6.826 4.141 14.501 1.00 98.19 95 LYS A O 1
ATOM 738 N N . ASP A 1 96 ? -4.787 3.466 13.834 1.00 98.44 96 ASP A N 1
ATOM 739 C CA . ASP A 1 96 ? -4.166 4.795 13.832 1.00 98.44 96 ASP A CA 1
ATOM 740 C C . ASP A 1 96 ? -4.357 5.499 12.472 1.00 98.44 96 ASP A C 1
ATOM 742 O O . ASP A 1 96 ? -3.883 6.619 12.276 1.00 98.44 96 ASP A O 1
ATOM 746 N N . LEU A 1 97 ? -5.023 4.835 11.519 1.00 98.44 97 LEU A N 1
ATOM 747 C CA . LEU A 1 97 ? -5.281 5.331 10.173 1.00 98.44 97 LEU A CA 1
ATOM 748 C C . LEU A 1 97 ? -6.679 5.938 10.039 1.00 98.44 97 LEU A C 1
ATOM 750 O O . LEU A 1 97 ? -7.648 5.460 10.635 1.00 98.44 97 LEU A O 1
ATOM 754 N N . ASP A 1 98 ? -6.784 6.955 9.185 1.00 98.19 98 ASP A N 1
ATOM 755 C CA . ASP A 1 98 ? -8.053 7.575 8.824 1.00 98.19 98 ASP A CA 1
ATOM 756 C C . ASP A 1 98 ? -8.748 6.769 7.704 1.00 98.19 98 ASP A C 1
ATOM 758 O O . ASP A 1 98 ? -8.268 6.736 6.569 1.00 98.19 98 ASP A O 1
ATOM 762 N N . PRO A 1 99 ? -9.915 6.146 7.954 1.00 97.50 99 PRO A N 1
ATOM 763 C CA . PRO A 1 99 ? -10.630 5.376 6.936 1.00 97.50 99 PRO A CA 1
ATOM 764 C C . PRO A 1 99 ? -11.167 6.226 5.770 1.00 97.50 99 PRO A C 1
ATOM 766 O O . PRO A 1 99 ? -11.554 5.673 4.738 1.00 97.50 99 PRO A O 1
ATOM 769 N N . ASN A 1 100 ? -11.254 7.550 5.914 1.00 97.19 100 ASN A N 1
ATOM 770 C CA . ASN A 1 100 ? -11.690 8.462 4.857 1.00 97.19 100 ASN A CA 1
ATOM 771 C C . ASN A 1 100 ? -10.537 8.990 3.998 1.00 97.19 100 ASN A C 1
ATOM 773 O O . ASN A 1 100 ? -10.808 9.492 2.910 1.00 97.19 100 ASN A O 1
ATOM 777 N N . SER A 1 101 ? -9.285 8.836 4.435 1.00 96.75 101 SER A N 1
ATOM 778 C CA . SER A 1 101 ? -8.111 9.236 3.650 1.00 96.75 101 SER A CA 1
ATOM 779 C C . SER A 1 101 ? -7.641 8.153 2.670 1.00 96.75 101 SER A C 1
ATOM 781 O O . SER A 1 101 ? -6.842 8.445 1.784 1.00 96.75 101 SER A O 1
ATOM 783 N N . VAL A 1 102 ? -8.145 6.914 2.793 1.00 96.94 102 VAL A N 1
ATOM 784 C CA . VAL A 1 102 ? -7.767 5.793 1.917 1.00 96.94 102 VAL A CA 1
ATOM 785 C C . VAL A 1 102 ? -8.168 6.094 0.472 1.00 96.94 102 VAL A C 1
ATOM 787 O O . VAL A 1 102 ? -9.353 6.087 0.124 1.00 96.94 102 VAL A O 1
ATOM 790 N N . ALA A 1 103 ? -7.178 6.308 -0.389 1.00 94.06 103 ALA A N 1
ATOM 791 C CA . ALA A 1 103 ? -7.390 6.693 -1.776 1.00 94.06 103 ALA A CA 1
ATOM 792 C C . ALA A 1 103 ? -6.413 5.985 -2.716 1.00 94.06 103 ALA A C 1
ATOM 794 O O . ALA A 1 103 ? -5.272 5.703 -2.361 1.00 94.06 103 ALA A O 1
ATOM 795 N N . SER A 1 104 ? -6.861 5.721 -3.945 1.00 91.25 104 SER A N 1
ATOM 796 C CA . SER A 1 104 ? -5.964 5.308 -5.023 1.00 91.25 104 SER A CA 1
ATOM 797 C C . SER A 1 104 ? -5.375 6.538 -5.712 1.00 91.25 104 SER A C 1
ATOM 799 O O . SER A 1 104 ? -6.136 7.406 -6.151 1.00 91.25 104 SER A O 1
ATOM 801 N N . VAL A 1 105 ? -4.059 6.581 -5.873 1.00 82.69 105 VAL A N 1
ATOM 802 C CA . VAL A 1 105 ? -3.346 7.611 -6.630 1.00 82.69 105 VAL A CA 1
ATOM 803 C C . VAL A 1 105 ? -3.398 7.271 -8.115 1.00 82.69 105 VAL A C 1
ATOM 805 O O . VAL A 1 105 ? -3.214 6.121 -8.520 1.00 82.69 105 VAL A O 1
ATOM 808 N N . LYS A 1 106 ? -3.697 8.283 -8.933 1.00 66.00 106 LYS A N 1
ATOM 809 C CA . LYS A 1 106 ? -3.750 8.152 -10.393 1.00 66.00 106 LYS A CA 1
ATOM 810 C C . LYS A 1 106 ? -2.526 8.733 -11.104 1.00 66.00 106 LYS A C 1
ATOM 812 O O . LYS A 1 106 ? -2.266 8.304 -12.218 1.00 66.00 106 LYS A O 1
ATOM 817 N N . ASP A 1 107 ? -1.763 9.619 -10.457 1.00 59.75 107 ASP A N 1
ATOM 818 C CA . ASP A 1 107 ? -0.693 10.387 -11.104 1.00 59.75 107 ASP A CA 1
ATOM 819 C C . ASP A 1 107 ? 0.677 10.201 -10.408 1.00 59.75 107 ASP A C 1
ATOM 821 O O . ASP A 1 107 ? 0.771 10.374 -9.196 1.00 59.75 107 ASP A O 1
ATOM 825 N N . ASN A 1 108 ? 1.713 9.884 -11.210 1.00 55.06 108 ASN A N 1
ATOM 826 C CA . ASN A 1 108 ? 3.185 9.992 -11.033 1.00 55.06 108 ASN A CA 1
ATOM 827 C C . ASN A 1 108 ? 3.866 9.745 -9.658 1.00 55.06 108 ASN A C 1
ATOM 829 O O . ASN A 1 108 ? 3.549 10.427 -8.689 1.00 55.06 108 ASN A O 1
ATOM 833 N N . PRO A 1 109 ? 5.011 9.014 -9.594 1.00 59.00 109 PRO A N 1
ATOM 834 C CA . PRO A 1 109 ? 5.404 7.789 -10.316 1.00 59.00 109 PRO A CA 1
ATOM 835 C C . PRO A 1 109 ? 4.730 6.525 -9.745 1.00 59.00 109 PRO A C 1
ATOM 837 O O . PRO A 1 109 ? 5.018 5.407 -10.166 1.00 59.00 109 PRO A O 1
ATOM 840 N N . PHE A 1 110 ? 3.825 6.710 -8.787 1.00 65.56 110 PHE A N 1
ATOM 841 C CA . PHE A 1 110 ? 3.058 5.668 -8.117 1.00 65.56 110 PHE A CA 1
ATOM 842 C C . PHE A 1 110 ? 1.691 5.500 -8.785 1.00 65.56 110 PHE A C 1
ATOM 844 O O . PHE A 1 110 ? 0.648 5.566 -8.131 1.00 65.56 110 PHE A O 1
ATOM 851 N N . GLU A 1 111 ? 1.690 5.354 -10.113 1.00 71.12 111 GLU A N 1
ATOM 852 C CA . GLU A 1 111 ? 0.469 5.002 -10.839 1.00 71.12 111 GLU A CA 1
ATOM 853 C C . GLU A 1 111 ? -0.146 3.762 -10.174 1.00 71.12 111 GLU A C 1
ATOM 855 O O . GLU A 1 111 ? 0.556 2.829 -9.817 1.00 71.12 111 GLU A O 1
ATOM 860 N N . ASN A 1 112 ? -1.455 3.753 -9.925 1.00 86.62 112 ASN A N 1
ATOM 861 C CA . ASN A 1 112 ? -2.126 2.639 -9.239 1.00 86.62 112 ASN A CA 1
ATOM 862 C C . ASN A 1 112 ? -1.689 2.400 -7.779 1.00 86.62 112 ASN A C 1
ATOM 864 O O . ASN A 1 112 ? -1.945 1.322 -7.241 1.00 86.62 112 ASN A O 1
ATOM 868 N N . ALA A 1 113 ? -1.075 3.370 -7.104 1.00 90.56 113 ALA A N 1
ATOM 869 C CA . ALA A 1 113 ? -0.822 3.238 -5.677 1.00 90.56 113 ALA A CA 1
ATOM 870 C C . ALA A 1 113 ? -2.075 3.455 -4.833 1.00 90.56 113 ALA A C 1
ATOM 872 O O . ALA A 1 113 ? -3.046 4.078 -5.258 1.00 90.56 113 ALA A O 1
ATOM 873 N N . VAL A 1 114 ? -2.034 2.951 -3.607 1.00 95.12 114 VAL A N 1
ATOM 874 C CA . VAL A 1 114 ? -2.970 3.265 -2.535 1.00 95.12 114 VAL A CA 1
ATOM 875 C C . VAL A 1 114 ? -2.208 4.014 -1.459 1.00 95.12 114 VAL A C 1
ATOM 877 O O . VAL A 1 114 ? -1.170 3.548 -0.994 1.00 95.12 114 VAL A O 1
ATOM 880 N N . VAL A 1 115 ? -2.745 5.163 -1.067 1.00 94.62 115 VAL A N 1
ATOM 881 C CA . VAL A 1 115 ? -2.225 5.995 0.016 1.00 94.62 115 VAL A CA 1
ATOM 882 C C . VAL A 1 115 ? -3.293 6.096 1.092 1.00 94.62 115 VAL A C 1
ATOM 884 O O . VAL A 1 115 ? -4.491 6.149 0.803 1.00 94.62 115 VAL A O 1
ATOM 887 N N . VAL A 1 116 ? -2.850 6.105 2.340 1.00 96.62 116 VAL A N 1
ATOM 888 C CA . VAL A 1 116 ? -3.693 6.393 3.497 1.00 96.62 116 VAL A CA 1
ATOM 889 C C . VAL A 1 116 ? -2.885 7.200 4.502 1.00 96.62 116 VAL A C 1
ATOM 891 O O . VAL A 1 116 ? -1.715 6.909 4.764 1.00 96.62 116 VAL A O 1
ATOM 894 N N . GLU A 1 117 ? -3.531 8.218 5.053 1.00 97.38 117 GLU A N 1
ATOM 895 C CA . GLU A 1 117 ? -3.000 9.071 6.108 1.00 97.38 117 GLU A CA 1
ATOM 896 C C . GLU A 1 117 ? -3.477 8.584 7.484 1.00 97.38 117 GLU A C 1
ATOM 898 O O . GLU A 1 117 ? -4.565 8.024 7.651 1.00 97.38 117 GLU A O 1
ATOM 903 N N . THR A 1 118 ? -2.660 8.838 8.495 1.00 97.94 118 THR A N 1
ATOM 904 C CA . THR A 1 118 ? -2.968 8.668 9.912 1.00 97.94 118 THR A CA 1
ATOM 905 C C . THR A 1 118 ? -4.056 9.635 10.350 1.00 97.94 118 THR A C 1
ATOM 907 O O . THR A 1 118 ? -4.091 10.777 9.886 1.00 97.94 118 THR A O 1
ATOM 910 N N . THR A 1 119 ? -4.883 9.223 11.307 1.00 97.69 119 THR A N 1
ATOM 911 C CA . THR A 1 119 ? -5.892 10.098 11.913 1.00 97.69 119 THR A CA 1
ATOM 912 C C . THR A 1 119 ? -5.243 11.377 12.451 1.00 97.69 119 THR A C 1
ATOM 914 O O . THR A 1 119 ? -4.252 11.323 13.181 1.00 97.69 119 THR A O 1
ATOM 917 N N . ASN A 1 120 ? -5.806 12.534 12.089 1.00 96.25 120 ASN A N 1
ATOM 918 C CA . ASN A 1 120 ? -5.337 13.869 12.487 1.00 96.25 120 ASN A CA 1
ATOM 919 C C . ASN A 1 120 ? -3.862 14.158 12.147 1.00 96.25 120 ASN A C 1
ATOM 921 O O . ASN A 1 120 ? -3.222 14.965 12.824 1.00 96.25 120 ASN A O 1
ATOM 925 N N . SER A 1 121 ? -3.307 13.494 11.127 1.00 95.25 121 SER A N 1
ATOM 926 C CA . SER A 1 121 ? -1.904 13.659 10.716 1.00 95.25 121 SER A CA 1
ATOM 927 C C . SER A 1 121 ? -0.897 13.375 11.843 1.00 95.25 121 SER A C 1
ATOM 929 O O . SER A 1 121 ? 0.199 13.945 11.881 1.00 95.25 121 SER A O 1
ATOM 931 N N . GLU A 1 122 ? -1.250 12.503 12.793 1.00 96.81 122 GLU A N 1
ATOM 932 C CA . GLU A 1 122 ? -0.331 12.083 13.846 1.00 96.81 122 GLU A CA 1
ATOM 933 C C . GLU A 1 122 ? 0.774 11.177 13.291 1.00 96.81 122 GLU A C 1
ATOM 935 O O . GLU A 1 122 ? 0.514 10.170 12.644 1.00 96.81 122 GLU A O 1
ATOM 940 N N . LYS A 1 123 ? 2.039 11.448 13.625 1.00 97.12 123 LYS A N 1
ATOM 941 C CA . LYS A 1 123 ? 3.172 10.617 13.183 1.00 97.12 123 LYS A CA 1
ATOM 942 C C . LYS A 1 123 ? 3.202 9.247 13.889 1.00 97.12 123 LYS A C 1
ATOM 944 O O . LYS A 1 123 ? 3.958 9.051 14.845 1.00 97.12 123 LYS A O 1
ATOM 949 N N . ARG A 1 124 ? 2.362 8.307 13.443 1.00 97.44 124 ARG A N 1
ATOM 950 C CA . ARG A 1 124 ? 2.149 6.964 14.030 1.00 97.44 124 ARG A CA 1
ATOM 951 C C . ARG A 1 124 ? 2.676 5.816 13.171 1.00 97.44 124 ARG A C 1
ATOM 953 O O . ARG A 1 124 ? 2.734 4.688 13.649 1.00 97.44 124 ARG A O 1
ATOM 960 N N . VAL A 1 125 ? 3.102 6.097 11.945 1.00 97.62 125 VAL A N 1
ATOM 961 C CA . VAL A 1 125 ? 3.728 5.114 11.057 1.00 97.62 125 VAL A CA 1
ATOM 962 C C . VAL A 1 125 ? 5.230 5.137 11.288 1.00 97.62 125 VAL A C 1
ATOM 964 O O . VAL A 1 125 ? 5.838 6.195 11.182 1.00 97.62 125 VAL A O 1
ATOM 967 N N . THR A 1 126 ? 5.848 3.995 11.571 1.00 97.12 126 THR A N 1
ATOM 968 C CA . THR A 1 126 ? 7.310 3.868 11.561 1.00 97.12 126 THR A CA 1
ATOM 969 C C . THR A 1 126 ? 7.764 3.380 10.193 1.00 97.12 126 THR A C 1
ATOM 971 O O . THR A 1 126 ? 7.425 2.267 9.802 1.00 97.12 126 THR A O 1
ATOM 974 N N . GLU A 1 127 ? 8.544 4.190 9.487 1.00 95.25 127 GLU A N 1
ATOM 975 C CA . GLU A 1 127 ? 9.204 3.827 8.234 1.00 95.25 127 GLU A CA 1
ATOM 976 C C . GLU A 1 127 ? 10.685 3.577 8.499 1.00 95.25 127 GLU A C 1
ATOM 978 O O . GLU A 1 127 ? 11.338 4.362 9.175 1.00 95.25 127 GLU A O 1
ATOM 983 N N . SER A 1 128 ? 11.224 2.499 7.945 1.00 95.25 128 SER A N 1
ATOM 984 C CA . SER A 1 128 ? 12.666 2.240 7.894 1.00 95.25 128 SER A CA 1
ATOM 985 C C . SER A 1 128 ? 13.059 1.901 6.465 1.00 95.25 128 SER A C 1
ATOM 987 O O . SER A 1 128 ? 12.250 1.331 5.732 1.00 95.25 128 SER A O 1
ATOM 989 N N . PHE A 1 129 ? 14.291 2.216 6.078 1.00 95.00 129 PHE A N 1
ATOM 990 C CA . PHE A 1 129 ? 14.821 1.880 4.762 1.00 95.00 129 PHE A CA 1
ATOM 991 C C . PHE A 1 129 ? 15.950 0.863 4.899 1.00 95.00 129 PHE A C 1
ATOM 993 O O . PHE A 1 129 ? 16.832 1.015 5.738 1.00 95.00 129 PHE A O 1
ATOM 1000 N N . THR A 1 130 ? 15.912 -0.206 4.109 1.00 96.31 130 THR A N 1
ATOM 1001 C CA . THR A 1 130 ? 16.976 -1.215 4.063 1.00 96.31 130 THR A CA 1
ATOM 1002 C C . THR A 1 130 ? 17.644 -1.168 2.702 1.00 96.31 130 THR A C 1
ATOM 1004 O O . THR A 1 130 ? 16.989 -1.378 1.683 1.00 96.31 130 THR A O 1
ATOM 1007 N N . LEU A 1 131 ? 18.948 -0.898 2.696 1.00 94.00 131 LEU A N 1
ATOM 1008 C CA . LEU A 1 131 ? 19.767 -0.898 1.487 1.00 94.00 131 LEU A CA 1
ATOM 1009 C C . LEU A 1 131 ? 19.939 -2.326 0.937 1.00 94.00 131 LEU A C 1
ATOM 1011 O O . LEU A 1 131 ? 19.869 -3.281 1.714 1.00 94.00 131 LEU A O 1
ATOM 1015 N N . PRO A 1 132 ? 20.295 -2.493 -0.352 1.00 91.88 132 PRO A N 1
ATOM 1016 C CA . PRO A 1 132 ? 20.582 -3.806 -0.942 1.00 91.88 132 PRO A CA 1
ATOM 1017 C C . PRO A 1 132 ? 21.696 -4.574 -0.211 1.00 91.88 132 PRO A C 1
ATOM 1019 O O . PRO A 1 132 ? 21.747 -5.799 -0.235 1.00 91.88 132 PRO A O 1
ATOM 1022 N N . SER A 1 133 ? 22.584 -3.861 0.492 1.00 90.69 133 SER A N 1
ATOM 1023 C CA . SER A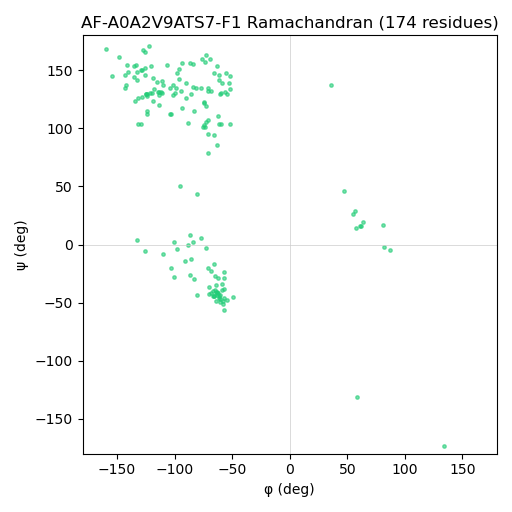 1 133 ? 23.625 -4.442 1.350 1.00 90.69 133 SER A CA 1
ATOM 1024 C C . SER A 1 133 ? 23.100 -5.050 2.660 1.00 90.69 133 SER A C 1
ATOM 1026 O O . SER A 1 133 ? 23.889 -5.575 3.443 1.00 90.69 133 SER A O 1
ATOM 1028 N N . GLY A 1 134 ? 21.797 -4.948 2.939 1.00 88.31 134 GLY A N 1
ATOM 1029 C CA . GLY A 1 134 ? 21.155 -5.414 4.170 1.00 88.31 134 GLY A CA 1
ATOM 1030 C C . GLY A 1 134 ? 21.278 -4.451 5.355 1.00 88.31 134 GLY A C 1
ATOM 1031 O O . GLY A 1 134 ? 20.732 -4.720 6.424 1.00 88.31 134 GLY A O 1
ATOM 1032 N N . LYS A 1 135 ? 21.968 -3.315 5.193 1.00 88.38 135 LYS A N 1
ATOM 1033 C CA . LYS A 1 135 ? 22.054 -2.284 6.233 1.00 88.38 135 LYS A CA 1
ATOM 1034 C C . LYS A 1 135 ? 20.717 -1.544 6.339 1.00 88.38 135 LYS A C 1
ATOM 1036 O O . LYS A 1 135 ? 20.288 -0.912 5.374 1.00 88.38 135 LYS A O 1
ATOM 1041 N N . ALA A 1 136 ? 20.093 -1.608 7.512 1.00 85.06 136 ALA A N 1
ATOM 1042 C CA . ALA A 1 136 ? 18.908 -0.822 7.833 1.00 85.06 136 ALA A CA 1
ATOM 1043 C C . ALA A 1 136 ? 19.302 0.580 8.321 1.00 85.06 136 ALA A C 1
ATOM 1045 O O . ALA A 1 136 ? 20.214 0.735 9.137 1.00 85.06 136 ALA A O 1
ATOM 1046 N N . GLU A 1 137 ? 18.609 1.589 7.815 1.00 86.06 137 GLU A N 1
ATOM 1047 C CA . GLU A 1 137 ? 18.645 2.962 8.306 1.00 86.06 137 GLU A CA 1
ATOM 1048 C C . GLU A 1 137 ? 17.635 3.147 9.448 1.00 86.06 137 GLU A C 1
ATOM 1050 O O . GLU A 1 137 ? 16.673 2.383 9.584 1.00 86.06 137 GLU A O 1
ATOM 1055 N N . GLU A 1 138 ? 17.884 4.141 10.305 1.00 77.19 138 GLU A N 1
ATOM 1056 C CA . GLU A 1 138 ? 17.065 4.401 11.490 1.00 77.19 138 GLU A CA 1
ATOM 1057 C C . GLU A 1 138 ? 15.612 4.732 11.114 1.00 77.19 138 GLU A C 1
ATOM 1059 O O . GLU A 1 138 ? 15.338 5.391 10.110 1.00 77.19 138 GLU A O 1
ATOM 1064 N N . GLY A 1 139 ? 14.670 4.237 11.921 1.00 81.81 139 GLY A N 1
ATOM 1065 C CA . GLY A 1 139 ? 13.249 4.378 11.641 1.00 81.81 139 GLY A CA 1
ATOM 1066 C C . GLY A 1 139 ? 12.738 5.793 11.914 1.00 81.81 139 GLY A C 1
ATOM 1067 O O . GLY A 1 139 ? 12.785 6.258 13.052 1.00 81.81 139 GLY A O 1
ATOM 1068 N N . ASN A 1 140 ? 12.174 6.448 10.904 1.00 89.81 140 ASN A N 1
ATOM 1069 C CA . ASN A 1 140 ? 11.498 7.735 11.046 1.00 89.81 140 ASN A CA 1
ATOM 1070 C C . ASN A 1 140 ? 9.994 7.541 11.265 1.00 89.81 140 ASN A C 1
ATOM 1072 O O . ASN A 1 140 ? 9.415 6.512 10.911 1.00 89.81 140 ASN A O 1
ATOM 1076 N N . LYS A 1 141 ? 9.341 8.535 11.879 1.00 95.12 141 LYS A N 1
ATOM 1077 C CA . LYS A 1 141 ? 7.883 8.535 12.049 1.00 95.12 141 LYS A CA 1
ATOM 1078 C C . LYS A 1 141 ? 7.194 9.408 11.002 1.00 95.12 141 LYS A C 1
ATOM 1080 O O . LYS A 1 141 ? 7.534 10.583 10.857 1.00 95.12 141 LYS A O 1
ATOM 1085 N N . HIS A 1 142 ? 6.182 8.848 10.348 1.00 94.19 142 HIS A N 1
ATOM 1086 C CA . HIS A 1 142 ? 5.439 9.435 9.233 1.00 94.19 142 HIS A CA 1
ATOM 1087 C C . HIS A 1 142 ? 3.935 9.449 9.510 1.00 94.19 142 HIS A C 1
ATOM 1089 O O . HIS A 1 142 ? 3.446 8.790 10.432 1.00 94.19 142 HIS A O 1
ATOM 1095 N N . THR A 1 143 ? 3.215 10.223 8.701 1.00 96.31 143 THR A N 1
ATOM 1096 C CA . THR A 1 143 ? 1.751 10.341 8.738 1.00 96.31 143 THR A CA 1
ATOM 1097 C C . THR A 1 143 ? 1.070 9.467 7.697 1.00 96.31 143 THR A C 1
ATOM 1099 O O . THR A 1 143 ? -0.146 9.425 7.664 1.00 96.31 143 THR A O 1
ATOM 1102 N N . ARG A 1 144 ? 1.815 8.767 6.838 1.00 94.31 144 ARG A N 1
ATOM 1103 C CA . ARG A 1 144 ? 1.234 8.056 5.698 1.00 94.31 144 ARG A CA 1
ATOM 1104 C C . ARG A 1 144 ? 1.893 6.716 5.446 1.00 94.31 144 ARG A C 1
ATOM 1106 O O . ARG A 1 144 ? 3.067 6.535 5.771 1.00 94.31 144 ARG A O 1
ATOM 1113 N N . VAL A 1 145 ? 1.137 5.811 4.835 1.00 94.44 145 VAL A N 1
ATOM 1114 C CA . VAL A 1 145 ? 1.656 4.584 4.219 1.00 94.44 145 VAL A CA 1
ATOM 1115 C C . VAL A 1 145 ? 1.213 4.501 2.769 1.00 94.44 145 VAL A C 1
ATOM 1117 O O . VAL A 1 145 ? 0.156 5.015 2.396 1.00 94.44 145 VAL A O 1
ATOM 1120 N N . GLU A 1 146 ? 2.032 3.830 1.969 1.00 92.12 146 GLU A N 1
ATOM 1121 C CA . GLU A 1 146 ? 1.847 3.701 0.529 1.00 92.12 146 GLU A CA 1
ATOM 1122 C C . GLU A 1 146 ? 2.032 2.236 0.119 1.00 92.12 146 GLU A C 1
ATOM 1124 O O . GLU A 1 146 ? 2.885 1.527 0.658 1.00 92.12 146 GLU A O 1
ATOM 1129 N N . LEU A 1 147 ? 1.209 1.778 -0.822 1.00 94.19 147 LEU A N 1
ATOM 1130 C CA . LEU A 1 147 ? 1.325 0.473 -1.472 1.00 94.19 147 LEU A CA 1
ATOM 1131 C C . LEU A 1 147 ? 1.123 0.657 -2.967 1.00 94.19 147 LEU A C 1
ATOM 1133 O O . LEU A 1 147 ? 0.271 1.447 -3.365 1.00 94.19 147 LEU A O 1
ATOM 1137 N N . VAL A 1 148 ? 1.831 -0.106 -3.791 1.00 93.62 148 VAL A N 1
ATOM 1138 C CA . VAL A 1 148 ? 1.656 -0.072 -5.248 1.00 93.62 148 VAL A CA 1
ATOM 1139 C C . VAL A 1 148 ? 0.930 -1.316 -5.754 1.00 93.62 148 VAL A C 1
ATOM 1141 O O . VAL A 1 148 ? 0.992 -2.375 -5.131 1.00 93.62 148 VAL A O 1
ATOM 1144 N N . PHE A 1 149 ? 0.253 -1.190 -6.896 1.00 94.62 149 PHE A N 1
ATOM 1145 C CA . PHE A 1 149 ? -0.450 -2.293 -7.553 1.00 94.62 149 PHE A CA 1
ATOM 1146 C C . PHE A 1 149 ? -0.183 -2.297 -9.056 1.00 94.62 149 PHE A C 1
ATOM 1148 O O . PHE A 1 149 ? 0.052 -1.257 -9.662 1.00 94.62 149 PHE A O 1
ATOM 1155 N N . ASP A 1 150 ? -0.286 -3.468 -9.673 1.00 93.38 150 ASP A N 1
ATOM 1156 C CA . ASP A 1 150 ? -0.127 -3.666 -11.117 1.00 93.38 150 ASP A CA 1
ATOM 1157 C C . ASP A 1 150 ? -1.129 -2.854 -11.956 1.00 93.38 150 ASP A C 1
ATOM 1159 O O . ASP A 1 150 ? -0.824 -2.426 -13.071 1.00 93.38 150 ASP A O 1
ATOM 1163 N N . LYS A 1 151 ? -2.348 -2.666 -11.435 1.00 92.00 151 LYS 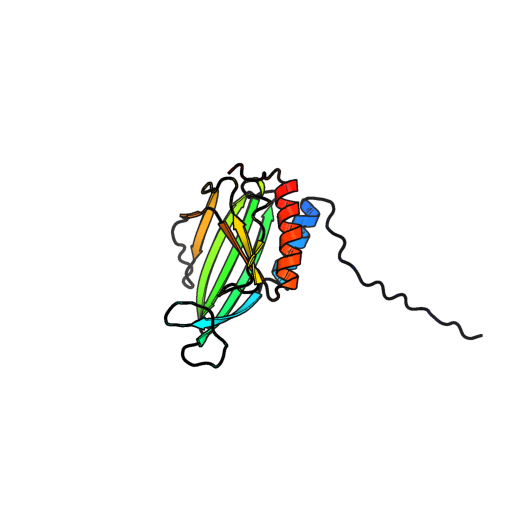A N 1
ATOM 1164 C CA . LYS A 1 151 ? -3.484 -2.053 -12.133 1.00 92.00 151 LYS A CA 1
ATOM 1165 C C . LYS A 1 151 ? -4.325 -1.200 -11.198 1.00 92.00 151 LYS A C 1
ATOM 1167 O O . LYS A 1 151 ? -4.607 -1.570 -10.057 1.00 92.00 151 LYS A O 1
ATOM 1172 N N . GLY A 1 152 ? -4.873 -0.111 -11.733 1.00 90.88 152 GLY A N 1
ATOM 1173 C CA . GLY A 1 152 ? -5.728 0.799 -10.969 1.00 90.88 152 GLY A CA 1
ATOM 1174 C C . GLY A 1 152 ? -7.005 0.139 -10.446 1.00 90.88 152 GLY A C 1
ATOM 1175 O O . GLY A 1 152 ? -7.530 0.535 -9.409 1.00 90.88 152 GLY A O 1
ATOM 1176 N N . ASP A 1 153 ? -7.518 -0.881 -11.133 1.00 93.56 153 ASP A N 1
ATOM 1177 C CA . ASP A 1 153 ? -8.671 -1.669 -10.683 1.00 93.56 153 ASP A CA 1
ATOM 1178 C C . ASP A 1 153 ? -8.350 -2.451 -9.406 1.00 93.56 153 ASP A C 1
ATOM 1180 O O . ASP A 1 153 ? -9.172 -2.499 -8.487 1.00 93.56 153 ASP A O 1
ATOM 1184 N N . ASN A 1 154 ? -7.137 -2.999 -9.317 1.00 95.50 154 ASN A N 1
ATOM 1185 C CA . ASN A 1 15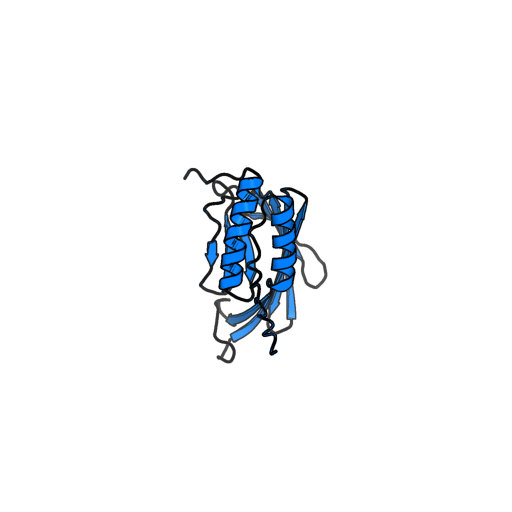4 ? -6.664 -3.716 -8.141 1.00 95.50 154 ASN A CA 1
ATOM 1186 C C . ASN A 1 154 ? -6.431 -2.764 -6.967 1.00 95.50 154 ASN A C 1
ATOM 1188 O O . ASN A 1 154 ? -6.929 -3.029 -5.872 1.00 95.50 154 ASN A O 1
ATOM 1192 N N . ALA A 1 155 ? -5.837 -1.595 -7.221 1.00 94.94 155 ALA A N 1
ATOM 1193 C CA . ALA A 1 155 ? -5.733 -0.523 -6.233 1.00 94.94 155 ALA A CA 1
ATOM 1194 C C . ALA A 1 155 ? -7.111 -0.143 -5.657 1.00 94.94 155 ALA A C 1
ATOM 1196 O O . ALA A 1 155 ? -7.305 -0.110 -4.443 1.00 94.94 155 ALA A O 1
ATOM 1197 N N . ARG A 1 156 ? -8.124 0.059 -6.516 1.00 94.62 156 ARG A N 1
ATOM 1198 C CA . ARG A 1 156 ? -9.494 0.398 -6.079 1.00 94.62 156 ARG A CA 1
ATOM 1199 C C . ARG A 1 156 ? -10.166 -0.712 -5.272 1.00 94.62 156 ARG A C 1
ATOM 1201 O O . ARG A 1 156 ? -10.949 -0.412 -4.371 1.00 94.62 156 ARG A O 1
ATOM 1208 N N . ARG A 1 157 ? -9.904 -1.984 -5.587 1.00 95.88 157 ARG A N 1
ATOM 1209 C CA . ARG A 1 157 ? -10.391 -3.118 -4.782 1.00 95.88 157 ARG A CA 1
ATOM 1210 C C . ARG A 1 157 ? -9.723 -3.130 -3.411 1.00 95.88 157 ARG A C 1
ATOM 1212 O O . ARG A 1 157 ? -10.424 -3.267 -2.411 1.00 95.88 157 ARG A O 1
ATOM 1219 N N . PHE A 1 158 ? -8.411 -2.909 -3.367 1.00 97.19 158 PHE A N 1
ATOM 1220 C CA . PHE A 1 158 ? -7.668 -2.849 -2.116 1.00 97.19 158 PHE A CA 1
ATOM 1221 C C . PHE A 1 158 ? -8.111 -1.680 -1.231 1.00 97.19 158 PHE A C 1
ATOM 1223 O O . PHE A 1 158 ? -8.325 -1.895 -0.047 1.00 97.19 158 PHE A O 1
ATOM 1230 N N . VAL A 1 159 ? -8.371 -0.487 -1.787 1.00 96.94 159 VAL A N 1
ATOM 1231 C CA . VAL A 1 159 ? -8.923 0.670 -1.041 1.00 96.94 159 VAL A CA 1
ATOM 1232 C C . VAL A 1 159 ? -10.155 0.281 -0.221 1.00 96.94 159 VAL A C 1
ATOM 1234 O O . VAL A 1 159 ? -10.258 0.638 0.952 1.00 96.94 159 VAL A O 1
ATOM 1237 N N . LYS A 1 160 ? -11.086 -0.481 -0.812 1.00 96.81 160 LYS A N 1
ATOM 1238 C CA . LYS A 1 160 ? -12.310 -0.913 -0.120 1.00 96.81 160 LYS A CA 1
ATOM 1239 C C . LYS A 1 160 ? -11.998 -1.834 1.060 1.00 96.81 160 LYS A C 1
ATOM 1241 O O . LYS A 1 160 ? -12.509 -1.602 2.153 1.00 96.81 160 LYS A O 1
ATOM 1246 N N . ALA A 1 161 ? -11.157 -2.845 0.845 1.00 97.25 161 ALA A N 1
ATOM 1247 C CA . ALA A 1 161 ? -10.769 -3.789 1.891 1.00 97.25 161 ALA A CA 1
ATOM 1248 C C . ALA A 1 161 ? -9.943 -3.117 2.995 1.00 97.25 161 ALA A C 1
ATOM 1250 O O . ALA A 1 161 ? -10.178 -3.351 4.175 1.00 97.25 161 ALA A O 1
ATOM 1251 N N . PHE A 1 162 ? -9.029 -2.220 2.624 1.00 97.88 162 PHE A N 1
ATOM 1252 C CA . PHE A 1 162 ? -8.182 -1.505 3.566 1.00 97.88 162 PHE A CA 1
ATO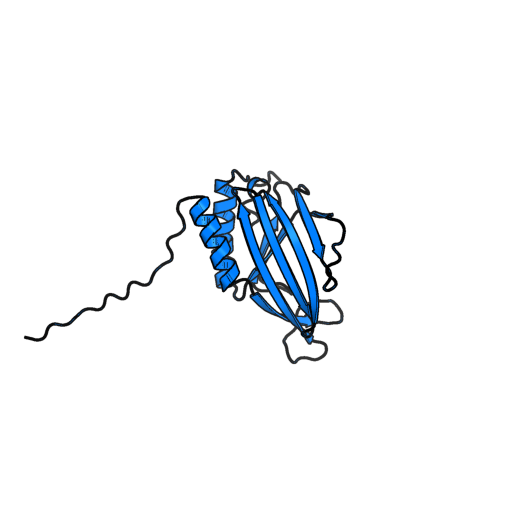M 1253 C C . PHE A 1 162 ? -9.014 -0.569 4.449 1.00 97.88 162 PHE A C 1
ATOM 1255 O O . PHE A 1 162 ? -8.880 -0.597 5.671 1.00 97.88 162 PHE A O 1
ATOM 1262 N N . LYS A 1 163 ? -9.965 0.172 3.858 1.00 97.75 163 LYS A N 1
ATOM 1263 C CA . LYS A 1 163 ? -10.945 0.970 4.607 1.00 97.75 163 LYS A CA 1
ATOM 1264 C C . LYS A 1 163 ? -11.748 0.112 5.586 1.00 97.75 163 LYS A C 1
ATOM 1266 O O . LYS A 1 163 ? -11.895 0.489 6.747 1.00 97.75 163 LYS A O 1
ATOM 1271 N N . GLN A 1 164 ? -12.234 -1.041 5.133 1.00 96.88 164 GLN A N 1
ATOM 1272 C CA . GLN A 1 164 ? -12.971 -1.975 5.978 1.00 96.88 164 GLN A CA 1
ATOM 1273 C C . GLN A 1 164 ? -12.111 -2.486 7.147 1.00 96.88 164 GLN A C 1
ATOM 1275 O O . GLN A 1 164 ? -12.568 -2.461 8.287 1.00 96.88 164 GLN A O 1
ATOM 1280 N N . ALA A 1 165 ? -10.861 -2.885 6.902 1.00 98.19 165 ALA A N 1
ATOM 1281 C CA . ALA A 1 165 ? -9.945 -3.355 7.943 1.00 98.19 165 ALA A CA 1
ATOM 1282 C C . ALA A 1 165 ? -9.640 -2.268 8.988 1.00 98.19 165 ALA A C 1
ATOM 1284 O O . ALA A 1 165 ? -9.668 -2.543 10.187 1.00 98.19 165 ALA A O 1
ATOM 1285 N N . ILE A 1 166 ? -9.423 -1.021 8.552 1.00 98.50 166 ILE A N 1
ATOM 1286 C CA . ILE A 1 166 ? -9.247 0.140 9.440 1.00 98.50 166 ILE A CA 1
ATOM 1287 C C . ILE A 1 166 ? -10.467 0.305 10.353 1.00 98.50 166 ILE A C 1
ATOM 1289 O O . ILE A 1 166 ? -10.322 0.400 11.571 1.00 98.50 166 ILE A O 1
ATOM 1293 N N . GLN A 1 167 ? -11.675 0.275 9.784 1.00 97.81 167 GLN A N 1
ATOM 1294 C CA . GLN A 1 167 ? -12.921 0.410 10.544 1.00 97.81 167 GLN A CA 1
ATOM 1295 C C . GLN A 1 167 ? -13.126 -0.740 11.537 1.00 97.81 167 GLN A C 1
ATOM 1297 O O . GLN A 1 167 ? -13.469 -0.496 12.693 1.00 97.81 167 GLN A O 1
ATOM 1302 N N . LEU A 1 168 ? -12.864 -1.983 11.123 1.00 97.44 168 LEU A N 1
ATOM 1303 C CA . LEU A 1 168 ? -12.953 -3.164 11.989 1.00 97.44 168 LEU A CA 1
ATOM 1304 C C . LEU A 1 168 ? -11.921 -3.138 13.129 1.00 97.44 168 LEU A C 1
ATOM 1306 O O . LEU A 1 168 ? -12.179 -3.678 14.200 1.00 97.44 168 LEU A O 1
ATOM 1310 N N . CYS A 1 169 ? -10.789 -2.462 12.931 1.00 98.19 169 CYS A N 1
ATOM 1311 C CA . CYS A 1 169 ? -9.786 -2.205 13.963 1.00 98.19 169 CYS A CA 1
ATOM 1312 C C . CYS A 1 169 ? -10.084 -0.985 14.852 1.00 98.19 169 CYS A C 1
ATOM 1314 O O . CYS A 1 169 ? -9.287 -0.664 15.735 1.00 98.19 169 CYS A O 1
ATOM 1316 N N . GLY A 1 170 ? -11.215 -0.304 14.642 1.00 97.69 170 GLY A N 1
ATOM 1317 C CA . GLY A 1 170 ? -11.622 0.867 15.419 1.00 97.69 170 GLY A CA 1
ATOM 1318 C C . GLY A 1 170 ? -10.968 2.182 14.989 1.00 97.69 170 GLY A C 1
ATOM 1319 O O . GLY A 1 170 ? -11.009 3.146 15.756 1.00 97.69 170 GLY A O 1
ATOM 1320 N N . GLY A 1 171 ? -10.377 2.236 13.790 1.00 97.56 171 GLY A N 1
ATOM 1321 C CA . GLY A 1 171 ? -9.864 3.470 13.198 1.00 97.56 171 GLY A CA 1
ATOM 1322 C C . GLY A 1 171 ? -10.969 4.499 12.971 1.00 97.56 171 GLY A C 1
ATOM 1323 O O . GLY A 1 171 ? -12.122 4.152 12.688 1.00 97.56 171 GLY A O 1
ATOM 1324 N N . LYS A 1 172 ? -10.629 5.781 13.132 1.00 96.50 172 LYS A N 1
ATOM 1325 C CA . LYS A 1 172 ? -11.597 6.886 13.137 1.00 96.50 172 LYS A CA 1
ATOM 1326 C C . LYS A 1 172 ? -11.234 7.958 12.111 1.00 96.50 172 LYS A C 1
ATOM 1328 O O . LYS A 1 172 ? -10.045 8.219 11.919 1.00 96.50 172 LYS A O 1
ATOM 1333 N N . PRO A 1 173 ? -12.242 8.600 11.490 1.00 96.94 173 PRO A N 1
ATOM 1334 C CA . PRO A 1 173 ? -12.015 9.775 10.662 1.00 96.94 173 PRO A CA 1
ATOM 1335 C C . PRO A 1 173 ? -11.276 10.880 11.415 1.00 96.94 173 PRO A C 1
ATOM 1337 O O . PRO A 1 173 ? -11.488 11.052 12.620 1.00 96.94 173 PRO A O 1
ATOM 1340 N N . SER A 1 174 ? -10.457 11.646 10.699 1.00 94.75 174 SER A N 1
ATOM 1341 C CA . SER A 1 174 ? -9.883 12.886 11.225 1.00 94.75 174 SER A CA 1
ATOM 1342 C C . SER A 1 174 ? -10.980 13.910 11.539 1.00 94.75 174 SER A C 1
ATOM 1344 O O . SER A 1 174 ? -12.071 13.869 10.967 1.00 94.75 174 SER A O 1
ATOM 1346 N N . VAL A 1 175 ? -10.699 14.817 12.477 1.00 92.50 175 VAL A N 1
ATOM 1347 C CA . VAL A 1 175 ? -11.664 15.831 12.952 1.00 92.50 175 VAL A CA 1
ATOM 1348 C C . VAL A 1 175 ? -11.453 17.224 12.346 1.00 92.50 175 VAL A C 1
ATOM 1350 O O . VAL A 1 175 ? -12.166 18.154 12.722 1.00 92.50 175 VAL A O 1
ATOM 1353 N N . PHE A 1 176 ? -10.485 17.368 11.439 1.00 74.56 176 PHE A N 1
ATOM 1354 C CA . PHE A 1 176 ? -10.084 18.630 10.815 1.00 74.56 176 PHE A CA 1
ATOM 1355 C C . PHE A 1 176 ? -10.124 18.526 9.293 1.00 74.56 176 PHE A C 1
ATOM 1357 O O . PHE A 1 176 ? -9.794 17.430 8.783 1.00 74.56 176 PHE A O 1
#

Radius of gyration: 18.78 Å; Cα contacts (8 Å, |Δi|>4): 392; chains: 1; bounding box: 57×56×41 Å

Mean predicted aligned error: 7.35 Å

Nearest PDB structures (foldseek):
  3put-assembly1_A  TM=3.228E-01  e=1.402E-01  Rhizobium etli CFN 42
  3q64-assembly1_A-2  TM=2.886E-01  e=2.188E-01  Mesorhizobium loti
  3rd6-assembly2_A  TM=3.302E-01  e=5.041E-01  Mesorhizobium loti
  1qal-assembly1_A  TM=3.743E-01  e=8.793E-01  Escherichia coli
  3put-assembly1_B  TM=3.237E-01  e=5.957E-01  Rhizobium etli CFN 42

Solvent-accessible surface area (backbone atoms only — not comparable to full-atom values): 9213 Å² total; per-residue (Å²): 138,85,83,82,78,79,81,77,79,76,77,78,70,80,69,80,58,90,47,57,66,53,36,52,55,48,48,28,54,50,25,69,77,39,13,40,35,79,46,19,28,24,78,87,77,61,41,50,38,62,72,87,42,88,67,31,38,49,30,40,40,40,26,44,46,48,68,64,85,50,37,39,38,39,40,39,36,39,25,52,68,90,36,75,65,25,30,43,37,39,39,37,44,38,38,54,25,13,47,79,50,48,38,61,38,78,67,67,64,47,47,16,12,34,38,34,35,21,34,74,65,41,64,64,26,38,36,28,43,29,39,76,87,68,54,68,48,82,69,46,68,33,36,57,52,76,46,47,15,58,39,54,68,56,17,54,53,46,39,54,52,52,29,49,43,14,48,70,47,65,20,44,68,50,91,122

Secondary structure (DSSP, 8-state):
--------------PPPSSHHHHHHHHHHHHHHH-EEEEEEETTTS-B--TTSTTEEEEEEEEEEEEETTEEEEEEEEEETTEEEEEEEEEEEGGGB-TTT-EE--SSSSTT-EEEEBGGG---EEEEEE-TTSPBPPPEEESEEEE--SSHHHHHHHHHHHHHHHHHTT------

Foldseek 3Di:
DDDDDDPPPPPPPPPQDPALVSLQVCLQVLLVVWQKAKFWAAPPPRWTDDPPDPRTWIKIKGWGWDDDQQKIKIKIWIDTNNHTFWIKIKIAGLQQWALVQFDFDCGTDQHLKTKTFGAQFDQGIWIWIAGPVRDIDHTDTGGMDMTHTHDNVSSVVSSVSSSVSSVSSNHHHHPD

Sequence (176 aa):
MLVLMVIVSVTAYAQQPAGLEDTLVWMHNFVADNGSQFTGQRNTDKGACKLGTPNCEPRHDVTTFDSHGCLATIKWSVALNYKDVGTHTYRFSLKDLDPNSVASVKDNPFENAVVVETTNSEKRVTESFTLPSGKAEEGNKHTRVELVFDKGDNARRFVKAFKQAIQLCGGKPSVF

pLDDT: mean 88.37, std 15.51, range [35.06, 98.62]